Protein AF-A0AA92U0S4-F1 (afdb_monomer_lite)

Sequence (118 aa):
MVEIEGVPYWTDAIGQIPFALNEYRNVFERSKNSEIAAGETIDIGKKFGDESLMNIIFPSPDYSNGYDNAMIVRAVNWAKKRYRLTPTRMPNGQYEMRVGKTSYSPKNMRAYTIKKKK

Organism: NCBI:txid165179

Structure (mmCIF, N/CA/C/O backbone):
data_AF-A0AA92U0S4-F1
#
_entry.id   AF-A0AA92U0S4-F1
#
loop_
_atom_site.group_PDB
_atom_site.id
_atom_site.type_symbol
_atom_site.label_atom_id
_atom_site.label_alt_id
_atom_site.label_comp_id
_atom_site.label_asym_id
_atom_site.label_entity_id
_atom_site.label_seq_id
_atom_site.pdbx_PDB_ins_code
_atom_site.Cartn_x
_atom_site.Cartn_y
_atom_site.Cartn_z
_atom_site.occupancy
_atom_site.B_iso_or_equiv
_atom_site.auth_seq_id
_atom_site.auth_comp_id
_atom_site.auth_asym_id
_atom_site.auth_atom_id
_atom_site.pdbx_PDB_model_num
ATOM 1 N N . MET A 1 1 ? 22.632 -2.879 -6.851 1.00 58.34 1 MET A N 1
ATOM 2 C CA . MET A 1 1 ? 22.203 -2.086 -8.018 1.00 58.34 1 MET A CA 1
ATOM 3 C C . MET A 1 1 ? 22.977 -2.578 -9.218 1.00 58.34 1 MET A C 1
ATOM 5 O O . MET A 1 1 ? 24.102 -3.035 -9.036 1.00 58.34 1 MET A O 1
ATOM 9 N N . VAL A 1 2 ? 22.350 -2.569 -10.387 1.00 46.25 2 VAL A N 1
ATOM 10 C CA . VAL A 1 2 ? 22.988 -2.895 -11.666 1.00 46.25 2 VAL A CA 1
ATOM 11 C C . VAL A 1 2 ? 22.606 -1.782 -12.616 1.00 46.25 2 VAL A C 1
ATOM 13 O O . VAL A 1 2 ? 21.435 -1.427 -12.717 1.00 46.25 2 VAL A O 1
ATOM 16 N N . GLU A 1 3 ? 23.610 -1.230 -13.270 1.00 55.06 3 GLU A N 1
ATOM 17 C CA . GLU A 1 3 ? 23.441 -0.248 -14.322 1.00 55.06 3 GLU A CA 1
ATOM 18 C C . GLU A 1 3 ? 23.213 -0.989 -15.644 1.00 55.06 3 GLU A C 1
ATOM 20 O O . GLU A 1 3 ? 23.972 -1.897 -15.996 1.00 55.06 3 GLU A O 1
ATOM 25 N N . ILE A 1 4 ? 22.147 -0.635 -16.357 1.00 52.19 4 ILE A N 1
ATOM 26 C CA . ILE A 1 4 ? 21.883 -1.108 -17.718 1.00 52.19 4 ILE A CA 1
ATOM 27 C C . ILE A 1 4 ? 21.807 0.137 -18.589 1.00 52.19 4 ILE A C 1
ATOM 29 O O . ILE A 1 4 ? 20.936 0.974 -18.377 1.00 52.19 4 ILE A O 1
ATOM 33 N N . GLU A 1 5 ? 22.731 0.264 -19.544 1.00 57.09 5 GLU A N 1
ATOM 34 C CA . GLU A 1 5 ? 22.777 1.393 -20.488 1.00 57.09 5 GLU A CA 1
ATOM 35 C C . GLU A 1 5 ? 22.793 2.778 -19.803 1.00 57.09 5 GLU A C 1
ATOM 37 O O . GLU A 1 5 ? 22.177 3.723 -20.285 1.00 57.09 5 GLU A O 1
ATOM 42 N N . GLY A 1 6 ? 23.491 2.911 -18.669 1.00 55.47 6 GLY A N 1
ATOM 43 C CA . GLY A 1 6 ? 23.549 4.166 -17.909 1.00 55.47 6 GLY A CA 1
ATOM 44 C C . GLY A 1 6 ? 22.389 4.390 -16.936 1.00 55.47 6 GLY A C 1
ATOM 45 O O . GLY A 1 6 ? 22.397 5.387 -16.220 1.00 55.47 6 GLY A O 1
ATOM 46 N N . VAL A 1 7 ? 21.401 3.487 -16.878 1.00 53.12 7 VAL A N 1
ATOM 47 C CA . VAL A 1 7 ? 20.252 3.596 -15.966 1.00 53.12 7 VAL A CA 1
ATOM 48 C C . VAL A 1 7 ? 20.439 2.655 -14.770 1.00 53.12 7 VAL A C 1
ATOM 50 O O . VAL A 1 7 ? 20.557 1.438 -14.965 1.00 53.12 7 VAL A O 1
ATOM 53 N N . PRO A 1 8 ? 20.448 3.167 -13.526 1.00 51.00 8 PRO A N 1
ATOM 54 C CA . PRO A 1 8 ? 20.539 2.338 -12.333 1.00 51.00 8 PRO A CA 1
ATOM 55 C C . PRO A 1 8 ? 19.208 1.620 -12.076 1.00 51.00 8 PRO A C 1
ATOM 57 O O . PRO A 1 8 ? 18.148 2.234 -11.955 1.00 51.00 8 PRO A O 1
ATOM 60 N N . TYR A 1 9 ? 19.268 0.295 -11.954 1.00 52.03 9 TYR A N 1
ATOM 61 C CA . TYR A 1 9 ? 18.151 -0.539 -11.518 1.00 52.03 9 TYR A CA 1
ATOM 62 C C . TYR A 1 9 ? 18.438 -1.128 -10.144 1.00 52.03 9 TYR A C 1
ATOM 64 O O . TYR A 1 9 ? 19.575 -1.526 -9.822 1.00 52.03 9 TYR A O 1
ATOM 72 N N . TRP A 1 10 ? 17.391 -1.292 -9.331 1.00 56.62 10 TRP A N 1
ATOM 73 C CA . TRP A 1 10 ? 17.549 -2.183 -8.190 1.00 56.62 10 TRP A CA 1
ATOM 74 C C . TRP A 1 10 ? 17.735 -3.601 -8.721 1.00 56.62 10 TRP A C 1
ATOM 76 O O . TRP A 1 10 ? 16.905 -4.151 -9.437 1.00 56.62 10 TRP A O 1
ATOM 86 N N . THR A 1 11 ? 18.819 -4.232 -8.288 1.00 54.12 11 THR A N 1
ATOM 87 C CA . THR A 1 11 ? 19.149 -5.626 -8.608 1.00 54.12 11 THR A CA 1
ATOM 88 C C . THR A 1 11 ? 18.113 -6.632 -8.123 1.00 54.12 11 THR A C 1
ATOM 90 O O . THR A 1 11 ? 18.192 -7.801 -8.486 1.00 54.12 11 THR A O 1
ATOM 93 N N . ASP A 1 12 ? 17.171 -6.204 -7.279 1.00 54.22 12 ASP A N 1
ATOM 94 C CA . ASP A 1 12 ? 16.209 -7.081 -6.642 1.00 54.22 12 ASP A CA 1
ATOM 95 C C . ASP A 1 12 ? 14.825 -6.425 -6.487 1.00 54.22 12 ASP A C 1
ATOM 97 O O . ASP A 1 12 ? 14.595 -5.569 -5.627 1.00 54.22 12 ASP A O 1
ATOM 101 N N . ALA A 1 13 ? 13.863 -6.889 -7.288 1.00 53.41 13 ALA A N 1
ATOM 102 C CA . ALA A 1 13 ? 12.450 -6.545 -7.128 1.00 53.41 13 ALA A CA 1
ATOM 103 C C . ALA A 1 13 ? 11.872 -7.055 -5.788 1.00 53.41 13 ALA A C 1
ATOM 105 O O . ALA A 1 13 ? 10.858 -6.531 -5.312 1.00 53.41 13 ALA A O 1
ATOM 106 N N . ILE A 1 14 ? 12.512 -8.051 -5.153 1.00 56.91 14 ILE A N 1
ATOM 107 C CA . ILE A 1 14 ? 12.123 -8.570 -3.835 1.00 56.91 14 ILE A CA 1
ATOM 108 C C . ILE A 1 1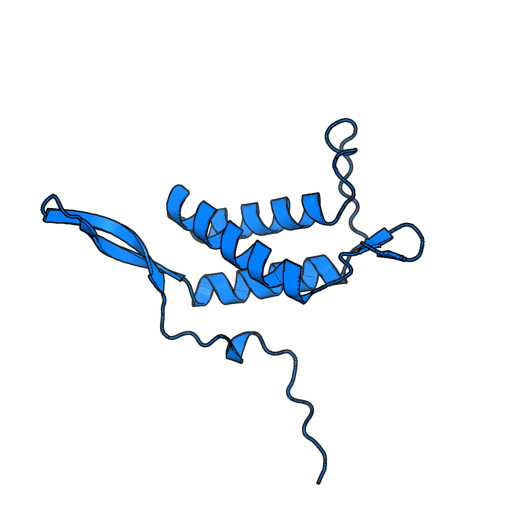4 ? 12.379 -7.522 -2.744 1.00 56.91 14 ILE A C 1
ATOM 110 O O . ILE A 1 14 ? 11.647 -7.531 -1.762 1.00 56.91 14 ILE A O 1
ATOM 114 N N . GLY A 1 15 ? 13.311 -6.577 -2.919 1.00 61.25 15 GLY A N 1
ATOM 115 C CA . GLY A 1 15 ? 13.540 -5.467 -1.982 1.00 61.25 15 GLY A CA 1
ATOM 116 C C . GLY A 1 15 ? 12.585 -4.276 -2.162 1.00 61.25 15 GLY A C 1
ATOM 117 O O . GLY A 1 15 ? 12.152 -3.669 -1.179 1.00 61.25 15 GLY A O 1
ATOM 118 N N . GLN A 1 16 ? 12.193 -3.972 -3.404 1.00 71.19 16 GLN A N 1
ATOM 119 C CA . GLN A 1 16 ? 11.349 -2.812 -3.740 1.00 71.19 16 GLN A CA 1
ATOM 120 C C . GLN A 1 16 ? 9.932 -2.907 -3.169 1.00 71.19 16 GLN A C 1
ATOM 122 O O . GLN A 1 16 ? 9.387 -1.930 -2.654 1.00 71.19 16 GLN A O 1
ATOM 127 N N . ILE A 1 17 ? 9.315 -4.091 -3.251 1.00 78.88 17 ILE A N 1
ATOM 128 C CA . ILE A 1 17 ? 7.938 -4.293 -2.784 1.00 78.88 17 ILE A CA 1
ATOM 129 C C . ILE A 1 17 ? 7.850 -4.137 -1.253 1.00 78.88 17 ILE A C 1
ATOM 131 O O . ILE A 1 17 ? 7.018 -3.352 -0.794 1.00 78.88 17 ILE A O 1
ATOM 135 N N . PRO A 1 18 ? 8.675 -4.814 -0.429 1.00 81.75 18 PRO A N 1
ATOM 136 C CA . PRO A 1 18 ? 8.710 -4.590 1.013 1.00 81.75 18 PRO A CA 1
ATOM 137 C C . PRO A 1 18 ? 8.992 -3.137 1.391 1.00 81.75 18 PRO A C 1
ATOM 139 O O . PRO A 1 18 ? 8.330 -2.636 2.301 1.00 81.75 18 PRO A O 1
ATOM 142 N N . PHE A 1 19 ? 9.904 -2.461 0.680 1.00 83.69 19 PHE A N 1
ATOM 143 C CA . PHE A 1 19 ? 10.185 -1.040 0.884 1.00 83.69 19 PHE A CA 1
ATOM 144 C C . PHE A 1 19 ? 8.930 -0.186 0.670 1.00 83.69 19 PHE A C 1
ATOM 146 O O . PHE A 1 19 ? 8.473 0.473 1.604 1.00 83.69 19 PHE A O 1
ATOM 153 N N . ALA A 1 20 ? 8.299 -0.280 -0.504 1.00 84.00 20 ALA A N 1
ATOM 154 C CA . ALA A 1 20 ? 7.098 0.490 -0.825 1.00 84.00 20 ALA A CA 1
ATOM 155 C C . ALA A 1 20 ? 5.940 0.199 0.148 1.00 84.00 20 ALA A C 1
ATOM 157 O O . ALA A 1 20 ? 5.217 1.102 0.562 1.00 84.00 20 ALA A O 1
ATOM 158 N N . LEU A 1 21 ? 5.764 -1.057 0.576 1.00 89.06 21 LEU A N 1
ATOM 159 C CA . LEU A 1 21 ? 4.741 -1.410 1.567 1.00 89.06 21 LEU A CA 1
ATOM 160 C C . LEU A 1 21 ? 5.050 -0.886 2.974 1.00 89.06 21 LEU A C 1
ATOM 162 O O . LEU A 1 21 ? 4.123 -0.686 3.767 1.00 89.06 21 LEU A O 1
ATOM 166 N N . ASN A 1 22 ? 6.324 -0.748 3.333 1.00 88.62 22 ASN A N 1
ATOM 167 C CA . ASN A 1 22 ? 6.732 -0.142 4.593 1.00 88.62 22 ASN A CA 1
ATOM 168 C C . ASN A 1 22 ? 6.496 1.365 4.568 1.00 88.62 22 ASN A C 1
ATOM 170 O O . ASN A 1 22 ? 5.807 1.878 5.447 1.00 88.62 22 ASN A O 1
ATOM 174 N N . GLU A 1 23 ? 6.970 2.029 3.518 1.00 88.31 23 GLU A N 1
ATOM 175 C CA . GLU A 1 23 ? 6.849 3.475 3.374 1.00 88.31 23 GLU A CA 1
ATOM 176 C C . GLU A 1 23 ? 5.386 3.911 3.300 1.00 88.31 23 GLU A C 1
ATOM 178 O O . GLU A 1 23 ? 4.950 4.756 4.082 1.00 88.31 23 GLU A O 1
ATOM 183 N N . TYR A 1 24 ? 4.571 3.209 2.506 1.00 90.25 24 TYR A N 1
ATOM 184 C CA . TYR A 1 24 ? 3.135 3.467 2.438 1.00 90.25 24 TYR A CA 1
ATOM 185 C C . TYR A 1 24 ? 2.466 3.377 3.812 1.00 90.25 24 TYR A C 1
ATOM 187 O O . TYR A 1 24 ? 1.621 4.204 4.146 1.00 90.25 24 TYR A O 1
ATOM 195 N N . ARG A 1 25 ? 2.825 2.384 4.639 1.00 91.31 25 ARG A N 1
ATOM 196 C CA . ARG A 1 25 ? 2.259 2.260 5.992 1.00 91.31 25 ARG A CA 1
ATOM 197 C C . ARG A 1 25 ? 2.696 3.405 6.894 1.00 91.31 25 ARG A C 1
ATOM 199 O O . ARG A 1 25 ? 1.850 3.921 7.615 1.00 91.31 25 ARG A O 1
ATOM 206 N N . ASN A 1 26 ? 3.966 3.795 6.848 1.00 90.19 26 ASN A N 1
ATOM 207 C CA . ASN A 1 26 ? 4.496 4.883 7.667 1.00 90.19 26 ASN A CA 1
ATOM 208 C C . ASN A 1 26 ? 3.808 6.207 7.325 1.00 90.19 26 ASN A C 1
ATOM 210 O O . ASN A 1 26 ? 3.282 6.884 8.212 1.00 90.19 26 ASN A O 1
ATOM 214 N N . VAL A 1 27 ? 3.732 6.538 6.032 1.00 88.94 27 VAL A N 1
ATOM 215 C CA . VAL A 1 27 ? 3.062 7.760 5.584 1.00 88.94 27 VAL A CA 1
ATOM 216 C C . VAL A 1 27 ? 1.568 7.689 5.868 1.00 88.94 27 VAL A C 1
ATOM 218 O O . VAL A 1 27 ? 0.992 8.681 6.310 1.00 88.94 27 VAL A O 1
ATOM 221 N N . PHE A 1 28 ? 0.917 6.539 5.682 1.00 93.69 28 PHE A N 1
ATOM 222 C CA . PHE A 1 28 ? -0.513 6.413 5.968 1.00 93.69 28 PHE A CA 1
ATOM 223 C C . PHE A 1 28 ? -0.819 6.525 7.467 1.00 93.69 28 PHE A C 1
ATOM 225 O O . PHE A 1 28 ? -1.816 7.137 7.849 1.00 93.69 28 PHE A O 1
ATOM 232 N N . GLU A 1 29 ? 0.056 6.000 8.326 1.00 91.25 29 GLU A N 1
ATOM 233 C CA . GLU A 1 29 ? -0.058 6.142 9.777 1.00 91.25 29 GLU A CA 1
ATOM 234 C C . GLU A 1 29 ? 0.104 7.603 10.203 1.00 91.25 29 GLU A C 1
ATOM 236 O O . GLU A 1 29 ? -0.639 8.056 11.069 1.00 91.25 29 GLU A O 1
ATOM 241 N N . ARG A 1 30 ? 1.011 8.356 9.571 1.00 91.94 30 ARG A N 1
ATOM 242 C CA . ARG A 1 30 ? 1.245 9.778 9.862 1.00 91.94 30 ARG A CA 1
ATOM 243 C C . ARG A 1 30 ? 0.148 10.689 9.307 1.00 91.94 30 ARG A C 1
ATOM 245 O O . ARG A 1 30 ? -0.412 11.498 10.035 1.00 91.94 30 ARG A O 1
ATOM 252 N N . SER A 1 31 ? -0.136 10.571 8.013 1.00 91.00 31 SER A N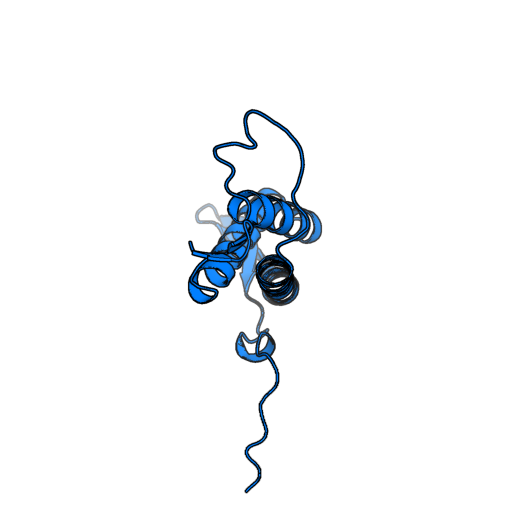 1
ATOM 253 C CA . SER A 1 31 ? -1.034 11.470 7.272 1.00 91.00 31 SER A CA 1
ATOM 254 C C . SER A 1 31 ? -2.510 11.142 7.467 1.00 91.00 31 SER A C 1
ATOM 256 O O . SER A 1 31 ? -3.365 11.978 7.184 1.00 91.00 31 SER A O 1
ATOM 258 N N . LYS A 1 32 ? -2.821 9.902 7.875 1.00 93.56 32 LYS A N 1
ATOM 259 C CA . LYS A 1 32 ? -4.184 9.355 7.907 1.00 93.56 32 LYS A CA 1
ATOM 260 C C . LYS A 1 32 ? -4.910 9.475 6.554 1.00 93.56 32 LYS A C 1
ATOM 262 O O . LYS A 1 32 ? -6.132 9.369 6.495 1.00 93.56 32 LYS A O 1
ATOM 267 N N . ASN A 1 33 ? -4.174 9.638 5.451 1.00 90.62 33 ASN A N 1
ATOM 268 C CA . ASN A 1 33 ? -4.722 9.806 4.110 1.00 90.62 33 ASN A CA 1
ATOM 269 C C . ASN A 1 33 ? -4.035 8.847 3.127 1.00 90.62 33 ASN A C 1
ATOM 271 O O . ASN A 1 33 ? -2.820 8.861 2.947 1.00 90.62 33 ASN A O 1
ATOM 275 N N . SER A 1 34 ? -4.840 7.999 2.489 1.00 88.19 34 SER A N 1
ATOM 276 C CA . SER A 1 34 ? -4.361 6.959 1.576 1.00 88.19 34 SER A CA 1
ATOM 277 C C . SER A 1 34 ? -3.751 7.523 0.289 1.00 88.19 34 SER A C 1
ATOM 279 O O . SER A 1 34 ? -2.814 6.925 -0.234 1.00 88.19 34 SER A O 1
ATOM 281 N N . GLU A 1 35 ? -4.247 8.657 -0.213 1.00 87.75 35 GLU A N 1
ATOM 282 C CA . GLU A 1 35 ? -3.731 9.268 -1.444 1.00 87.75 35 GLU A CA 1
ATOM 283 C C . GLU A 1 35 ? -2.407 9.992 -1.197 1.00 87.75 35 GLU A C 1
ATOM 285 O O . GLU A 1 35 ? -1.486 9.861 -1.999 1.00 87.75 35 GLU A O 1
ATOM 290 N N . ILE A 1 36 ? -2.265 10.659 -0.045 1.00 85.81 36 ILE A N 1
ATOM 291 C CA . ILE A 1 36 ? -0.982 11.244 0.380 1.00 85.81 36 ILE A CA 1
ATOM 292 C C . ILE A 1 36 ? 0.063 10.136 0.556 1.00 85.81 36 ILE A C 1
ATOM 294 O O . ILE A 1 36 ? 1.166 10.234 0.025 1.00 85.81 36 ILE A O 1
ATOM 298 N N . ALA A 1 37 ? -0.308 9.035 1.218 1.00 85.69 37 ALA A N 1
ATOM 299 C CA . ALA A 1 37 ? 0.571 7.878 1.367 1.00 85.69 37 ALA A CA 1
ATOM 300 C C . ALA A 1 37 ? 0.989 7.259 0.030 1.00 85.69 37 ALA A C 1
ATOM 302 O O . ALA A 1 37 ? 2.146 6.867 -0.127 1.00 85.69 37 ALA A O 1
ATOM 303 N N . ALA A 1 38 ? 0.072 7.184 -0.937 1.00 81.56 38 ALA A N 1
ATOM 304 C CA . ALA A 1 38 ? 0.376 6.696 -2.274 1.00 81.56 38 ALA A CA 1
ATOM 305 C C . ALA A 1 38 ? 1.356 7.618 -3.012 1.00 81.56 38 ALA A C 1
ATOM 307 O O . ALA A 1 38 ? 2.357 7.126 -3.530 1.00 81.56 38 ALA A O 1
ATOM 308 N N . GLY A 1 39 ? 1.086 8.927 -3.028 1.00 79.12 39 GLY A N 1
ATOM 309 C CA . GLY A 1 39 ? 1.932 9.922 -3.688 1.00 79.12 39 GLY A CA 1
ATOM 310 C C . GLY A 1 39 ? 3.348 9.944 -3.119 1.00 79.12 39 GLY A C 1
ATOM 311 O O . GLY A 1 39 ? 4.302 9.680 -3.847 1.00 79.12 39 GLY A O 1
ATOM 312 N N . GLU A 1 40 ? 3.483 10.133 -1.802 1.00 83.81 40 GLU A N 1
ATOM 313 C CA . GLU A 1 40 ? 4.797 10.209 -1.148 1.00 83.81 40 GLU A CA 1
ATOM 314 C C . GLU A 1 40 ? 5.612 8.920 -1.327 1.00 83.81 40 GLU A C 1
ATOM 316 O O . GLU A 1 40 ? 6.810 8.979 -1.589 1.00 83.81 40 GLU A O 1
ATOM 321 N N . THR A 1 41 ? 4.977 7.746 -1.251 1.00 82.38 41 THR A N 1
ATOM 322 C CA . THR A 1 41 ? 5.684 6.466 -1.435 1.00 82.38 41 THR A CA 1
ATOM 323 C C . THR A 1 41 ? 6.208 6.299 -2.859 1.00 82.38 41 THR A C 1
ATOM 325 O O . THR A 1 41 ? 7.314 5.791 -3.051 1.00 82.38 41 THR A O 1
ATOM 328 N N . ILE A 1 42 ? 5.423 6.705 -3.862 1.00 77.94 42 ILE A N 1
ATOM 329 C CA . ILE A 1 42 ? 5.850 6.658 -5.265 1.00 77.94 42 ILE A CA 1
ATOM 330 C C . ILE A 1 42 ? 7.018 7.624 -5.481 1.00 77.94 42 ILE A C 1
ATOM 332 O O . ILE A 1 42 ? 8.007 7.244 -6.105 1.00 77.94 42 ILE A O 1
ATOM 336 N N . ASP A 1 43 ? 6.937 8.835 -4.931 1.00 77.56 43 ASP A N 1
ATOM 337 C CA . ASP A 1 43 ? 7.975 9.856 -5.088 1.00 77.56 43 ASP A CA 1
ATOM 338 C C . ASP A 1 43 ? 9.281 9.478 -4.379 1.00 77.56 43 ASP A C 1
ATOM 340 O O . ASP A 1 43 ? 10.365 9.672 -4.929 1.00 77.56 43 ASP A O 1
ATOM 344 N N . ILE A 1 44 ? 9.201 8.894 -3.180 1.00 75.81 44 ILE A N 1
ATOM 345 C CA . ILE A 1 44 ? 10.372 8.386 -2.453 1.00 75.81 44 ILE A CA 1
ATOM 346 C C . ILE A 1 44 ? 10.972 7.182 -3.185 1.00 75.81 44 ILE A C 1
ATOM 348 O O . ILE A 1 44 ? 12.182 7.135 -3.389 1.00 75.81 44 ILE A O 1
ATOM 352 N N . GLY A 1 45 ? 10.146 6.226 -3.617 1.00 66.88 45 GLY A N 1
ATOM 353 C CA . GLY A 1 45 ? 10.620 5.049 -4.348 1.00 66.88 45 GLY A CA 1
ATOM 354 C C . GLY A 1 45 ? 11.336 5.408 -5.653 1.00 66.88 45 GLY A C 1
ATOM 355 O O . GLY A 1 45 ? 12.355 4.803 -5.969 1.00 66.88 45 GLY A O 1
ATOM 356 N N . LYS A 1 46 ? 10.867 6.447 -6.353 1.00 65.69 46 LYS A N 1
ATOM 357 C CA . LYS A 1 46 ? 11.550 7.028 -7.520 1.00 65.69 46 LYS A CA 1
ATOM 358 C C . LYS A 1 46 ? 12.917 7.609 -7.169 1.00 65.69 46 LYS A C 1
ATOM 360 O O . LYS A 1 46 ? 13.903 7.280 -7.816 1.00 65.69 46 LYS A O 1
ATOM 365 N N . LYS A 1 47 ? 12.990 8.417 -6.107 1.00 65.00 47 LYS A N 1
ATOM 366 C CA . LYS A 1 47 ? 14.242 9.045 -5.644 1.00 65.00 47 LYS A CA 1
ATOM 367 C C . LYS A 1 47 ? 15.302 8.043 -5.185 1.00 65.00 47 LYS A C 1
ATOM 369 O O . LYS A 1 47 ? 16.477 8.370 -5.232 1.00 65.00 47 LYS A O 1
ATOM 374 N N . PHE A 1 48 ? 14.895 6.867 -4.712 1.00 60.38 48 PHE A N 1
ATOM 375 C CA . PHE A 1 48 ? 15.807 5.780 -4.349 1.00 60.38 48 PHE A CA 1
ATOM 376 C C . PHE A 1 48 ? 16.196 4.876 -5.537 1.00 60.38 48 PHE A C 1
ATOM 378 O O . PHE A 1 48 ? 17.106 4.059 -5.398 1.00 60.38 48 PHE A O 1
ATOM 385 N N . GLY A 1 49 ? 15.459 4.935 -6.650 1.00 51.78 49 GLY A N 1
ATOM 386 C CA . GLY A 1 49 ? 15.767 4.218 -7.893 1.00 51.78 49 GLY A CA 1
ATOM 387 C C . GLY A 1 49 ? 16.796 4.956 -8.746 1.00 51.78 49 GLY A C 1
ATOM 388 O O . GLY A 1 49 ? 17.704 4.323 -9.269 1.00 51.78 49 GLY A O 1
ATOM 389 N N . ASP A 1 50 ? 16.694 6.286 -8.806 1.00 52.88 50 ASP A N 1
ATOM 390 C CA . ASP A 1 50 ? 17.782 7.153 -9.266 1.00 52.88 50 ASP A CA 1
ATOM 391 C C . ASP A 1 50 ? 18.905 7.160 -8.216 1.00 52.88 50 ASP A C 1
ATOM 393 O O . ASP A 1 50 ? 18.630 7.156 -7.017 1.00 52.88 50 ASP A O 1
ATOM 397 N N . GLU A 1 51 ? 20.174 7.209 -8.626 1.00 49.09 51 GLU A N 1
ATOM 398 C CA . GLU A 1 51 ? 21.350 7.327 -7.742 1.00 49.09 51 GLU A CA 1
ATOM 399 C C . GLU A 1 51 ? 21.406 8.671 -6.967 1.00 49.09 51 GLU A C 1
ATOM 401 O O . GLU A 1 51 ? 22.355 9.454 -7.047 1.00 49.09 51 GLU A O 1
ATOM 406 N N . SER A 1 52 ? 20.398 8.980 -6.151 1.00 48.38 52 SER A N 1
ATOM 407 C CA . SER A 1 52 ? 20.272 10.260 -5.459 1.00 48.38 52 SER A CA 1
ATOM 408 C C . SER A 1 52 ? 20.812 10.237 -4.026 1.00 48.38 52 SER A C 1
ATOM 410 O O . SER A 1 52 ? 20.119 10.581 -3.065 1.00 48.38 52 SER A O 1
ATOM 412 N N . LEU A 1 53 ? 22.109 9.979 -3.896 1.00 42.69 53 LEU A N 1
ATOM 413 C CA . LEU A 1 53 ? 22.913 10.937 -3.130 1.00 42.69 53 LEU A CA 1
ATOM 414 C C . LEU A 1 53 ? 23.321 12.138 -4.015 1.00 42.69 53 LEU A C 1
ATOM 416 O O . LEU A 1 53 ? 23.596 13.206 -3.475 1.00 42.69 53 LEU A O 1
ATOM 420 N N . MET A 1 54 ? 23.257 12.023 -5.354 1.00 40.62 54 MET A N 1
ATOM 421 C CA . MET A 1 54 ? 23.602 13.098 -6.303 1.00 40.62 54 MET A CA 1
ATOM 422 C C . MET A 1 54 ? 22.444 14.070 -6.640 1.00 40.62 54 MET A C 1
ATOM 424 O O . MET A 1 54 ? 22.716 15.249 -6.867 1.00 40.62 54 MET A O 1
ATOM 428 N N . ASN A 1 55 ? 21.156 13.675 -6.563 1.00 40.81 55 ASN A N 1
ATOM 429 C CA . ASN A 1 55 ? 20.023 14.612 -6.788 1.00 40.81 55 ASN A CA 1
ATOM 430 C C . ASN A 1 55 ? 19.689 15.493 -5.570 1.00 40.81 55 ASN A C 1
ATOM 432 O O . ASN A 1 55 ? 18.753 16.292 -5.618 1.00 40.81 55 ASN A O 1
ATOM 436 N N . ILE A 1 56 ? 20.463 15.401 -4.482 1.00 46.25 56 ILE A N 1
ATOM 437 C CA . ILE A 1 56 ? 20.451 16.428 -3.428 1.00 46.25 56 ILE A CA 1
ATOM 438 C C . ILE A 1 56 ? 21.099 17.729 -3.951 1.00 46.25 56 ILE A C 1
ATOM 440 O O . ILE A 1 56 ? 20.776 18.806 -3.455 1.00 46.25 56 ILE A O 1
ATOM 444 N N . ILE A 1 57 ? 21.965 17.651 -4.975 1.00 37.84 57 ILE A N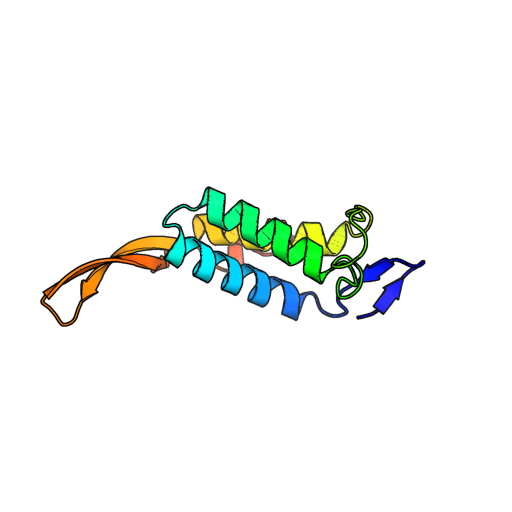 1
ATOM 445 C CA . ILE A 1 57 ? 22.728 18.795 -5.506 1.00 37.84 57 ILE A CA 1
ATOM 446 C C . ILE A 1 57 ? 22.179 19.296 -6.860 1.00 37.84 57 ILE A C 1
ATOM 448 O O . ILE A 1 57 ? 22.235 20.498 -7.113 1.00 37.84 57 ILE A O 1
ATOM 452 N N . PHE A 1 58 ? 21.580 18.439 -7.702 1.00 34.72 58 PHE A N 1
ATOM 453 C CA . PHE A 1 58 ? 21.014 18.841 -9.004 1.00 34.72 58 PHE A CA 1
ATOM 454 C C . PHE A 1 58 ? 19.624 18.219 -9.256 1.00 34.72 58 PHE A C 1
ATOM 456 O O . PHE A 1 58 ? 19.500 16.996 -9.246 1.00 34.72 58 PHE A O 1
ATOM 463 N N . PRO A 1 59 ? 18.558 19.016 -9.481 1.00 36.38 59 PRO A N 1
ATOM 464 C CA . PRO A 1 59 ? 17.207 18.497 -9.646 1.00 36.38 59 PRO A CA 1
ATOM 465 C C . PRO A 1 59 ? 16.888 18.245 -11.127 1.00 36.38 59 PRO A C 1
ATOM 467 O O . PRO A 1 59 ? 16.463 19.153 -11.840 1.00 36.38 59 PRO A O 1
ATOM 470 N N . SER A 1 60 ? 16.999 17.002 -11.585 1.00 36.50 60 SER A N 1
ATOM 471 C CA . SER A 1 60 ? 16.194 16.531 -12.717 1.00 36.50 60 SER A CA 1
ATOM 472 C C . SER A 1 60 ? 15.762 15.088 -12.457 1.00 36.50 60 SER A C 1
ATOM 474 O O . SER A 1 60 ? 16.634 14.231 -12.348 1.00 36.50 60 SER A O 1
ATOM 476 N N . PRO A 1 61 ? 14.456 14.801 -12.314 1.00 43.38 61 PRO A N 1
ATOM 477 C CA . PRO A 1 61 ? 13.976 13.425 -12.218 1.00 43.38 61 PRO A CA 1
ATOM 478 C C . PRO A 1 61 ? 14.303 12.694 -13.522 1.00 43.38 61 PRO A C 1
ATOM 480 O O . PRO A 1 61 ? 13.890 13.173 -14.584 1.00 43.38 61 PRO A O 1
ATOM 483 N N . ASP A 1 62 ? 15.017 11.569 -13.464 1.00 41.12 62 ASP A N 1
ATOM 484 C CA . ASP A 1 62 ? 15.239 10.745 -14.649 1.00 41.12 62 ASP A CA 1
ATOM 485 C C . ASP A 1 62 ? 14.070 9.752 -14.789 1.00 41.12 62 ASP A C 1
ATOM 487 O O . ASP A 1 62 ? 13.732 8.975 -13.895 1.00 41.12 62 ASP A O 1
ATOM 491 N N . TYR A 1 63 ? 13.339 9.849 -15.901 1.00 49.56 63 TYR A N 1
ATOM 492 C CA . TYR A 1 63 ? 12.073 9.131 -16.123 1.00 49.56 63 TYR A CA 1
ATOM 493 C C . TYR A 1 63 ? 12.265 7.769 -16.815 1.00 49.56 63 TYR A C 1
ATOM 495 O O . TYR A 1 63 ? 11.286 7.126 -17.202 1.00 49.56 63 TYR A O 1
ATOM 503 N N . SER A 1 64 ? 13.509 7.325 -16.996 1.00 45.50 64 SER A N 1
ATOM 504 C CA . SER A 1 64 ? 13.885 6.180 -17.836 1.00 45.50 64 SER A CA 1
ATOM 505 C C . SER A 1 64 ? 13.692 4.800 -17.177 1.00 45.50 64 SER A C 1
ATOM 507 O O . SER A 1 64 ? 13.494 3.805 -17.882 1.00 45.50 64 SER A O 1
ATOM 509 N N . ASN A 1 65 ? 13.636 4.698 -15.841 1.00 57.78 65 ASN A N 1
ATOM 510 C CA . ASN A 1 65 ? 13.485 3.410 -15.145 1.00 57.78 65 ASN A CA 1
ATOM 511 C C . ASN A 1 65 ? 12.011 2.940 -15.063 1.00 57.78 65 ASN A C 1
ATOM 513 O O . ASN A 1 65 ? 11.324 3.047 -14.041 1.00 57.78 65 ASN A O 1
ATOM 517 N N . GLY A 1 66 ? 11.483 2.422 -16.175 1.00 59.47 66 GLY A N 1
ATOM 518 C CA . GLY A 1 66 ? 10.085 1.977 -16.275 1.00 59.47 66 GLY A CA 1
ATOM 519 C C . GLY A 1 66 ? 9.721 0.761 -15.407 1.00 59.47 66 GLY A C 1
ATOM 520 O O . GLY A 1 66 ? 8.575 0.644 -14.965 1.00 59.47 66 GLY A O 1
ATOM 521 N N . TYR A 1 67 ? 10.673 -0.140 -15.138 1.00 58.94 67 TYR A N 1
ATOM 522 C CA . TYR A 1 67 ? 10.415 -1.385 -14.404 1.00 58.94 67 TYR A CA 1
ATOM 523 C C . TYR A 1 67 ? 10.246 -1.149 -12.896 1.00 58.94 67 TYR A C 1
ATOM 525 O O . TYR A 1 67 ? 9.246 -1.593 -12.320 1.00 58.94 67 TYR A O 1
ATOM 533 N N . ASP A 1 68 ? 11.150 -0.391 -12.272 1.00 61.41 68 ASP A N 1
ATOM 534 C CA . ASP A 1 68 ? 1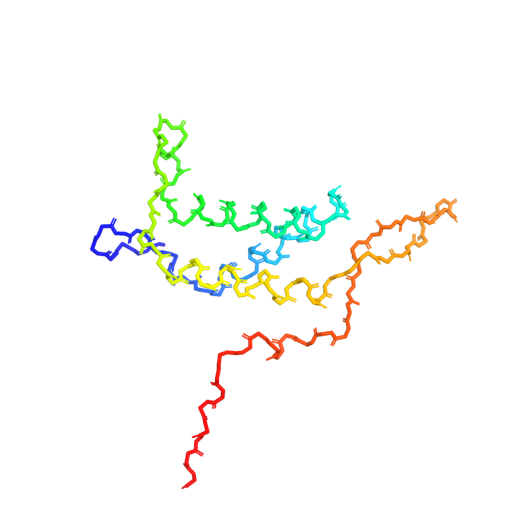1.108 -0.118 -10.828 1.00 61.41 68 ASP A CA 1
ATOM 535 C C . ASP A 1 68 ? 9.872 0.725 -10.482 1.00 61.41 68 ASP A C 1
ATOM 537 O O . ASP A 1 68 ? 9.121 0.420 -9.547 1.00 61.41 68 ASP A O 1
ATOM 541 N N . ASN A 1 69 ? 9.563 1.704 -11.339 1.00 67.25 69 ASN A N 1
ATOM 542 C CA . ASN A 1 69 ? 8.335 2.492 -11.273 1.00 67.25 69 ASN A CA 1
ATOM 543 C C . ASN A 1 69 ? 7.071 1.622 -11.332 1.00 67.25 69 ASN A C 1
ATOM 545 O O . ASN A 1 69 ? 6.146 1.806 -10.533 1.00 67.25 69 ASN A O 1
ATOM 549 N N . ALA A 1 70 ? 7.024 0.642 -12.239 1.00 73.44 70 ALA A N 1
ATOM 550 C CA . ALA A 1 70 ? 5.883 -0.262 -12.351 1.00 73.44 70 ALA A CA 1
ATOM 551 C C . ALA A 1 70 ? 5.715 -1.143 -11.100 1.00 73.44 70 ALA A C 1
ATOM 553 O O . ALA A 1 70 ? 4.582 -1.376 -10.661 1.00 73.44 70 ALA A O 1
ATOM 554 N N . MET A 1 71 ? 6.813 -1.604 -10.491 1.00 76.12 71 MET A N 1
ATOM 555 C CA . MET A 1 71 ? 6.768 -2.421 -9.272 1.00 76.12 71 MET A CA 1
ATOM 556 C C . MET A 1 71 ? 6.338 -1.619 -8.040 1.00 76.12 71 MET A C 1
ATOM 558 O O . MET A 1 71 ? 5.499 -2.099 -7.267 1.00 76.12 71 MET A O 1
ATOM 562 N N . ILE A 1 72 ? 6.813 -0.381 -7.890 1.00 76.94 72 ILE A N 1
ATOM 563 C CA . ILE A 1 72 ? 6.400 0.518 -6.801 1.00 76.94 72 ILE A CA 1
ATOM 564 C C . ILE A 1 72 ? 4.915 0.877 -6.929 1.00 76.94 72 ILE A C 1
ATOM 566 O O . ILE A 1 72 ? 4.149 0.688 -5.979 1.00 76.94 72 ILE A O 1
ATOM 570 N N . VAL A 1 73 ? 4.463 1.306 -8.113 1.00 80.44 73 VAL A N 1
ATOM 571 C CA . VAL A 1 73 ? 3.045 1.640 -8.361 1.00 80.44 73 VAL A CA 1
ATOM 572 C C . VAL A 1 73 ? 2.144 0.434 -8.096 1.00 80.44 73 VAL A C 1
ATOM 574 O O . VAL A 1 73 ? 1.074 0.554 -7.493 1.00 80.44 73 VAL A O 1
ATOM 577 N N . ARG A 1 74 ? 2.581 -0.762 -8.492 1.00 83.31 74 ARG A N 1
ATOM 578 C CA . ARG A 1 74 ? 1.867 -2.007 -8.207 1.00 83.31 74 ARG A CA 1
ATOM 579 C C . ARG A 1 74 ? 1.748 -2.280 -6.709 1.00 83.31 74 ARG A C 1
ATOM 581 O O . ARG A 1 74 ? 0.658 -2.636 -6.246 1.00 83.31 74 ARG A O 1
ATOM 588 N N . ALA A 1 75 ? 2.844 -2.143 -5.965 1.00 85.94 75 ALA A N 1
ATOM 589 C CA . ALA A 1 75 ? 2.851 -2.340 -4.520 1.00 85.94 75 ALA A CA 1
ATOM 590 C C . ALA A 1 75 ? 1.898 -1.353 -3.831 1.00 85.94 75 ALA A C 1
ATOM 592 O O . ALA A 1 75 ? 1.075 -1.769 -3.012 1.00 85.94 75 ALA A O 1
ATOM 593 N N . VAL A 1 76 ? 1.929 -0.082 -4.238 1.00 85.88 76 VAL A N 1
ATOM 594 C CA . VAL A 1 76 ? 1.052 0.982 -3.726 1.00 85.88 76 VAL A CA 1
ATOM 595 C C . VAL A 1 76 ? -0.420 0.707 -4.041 1.00 85.88 76 VAL A C 1
ATOM 597 O O . VAL A 1 76 ? -1.261 0.744 -3.143 1.00 85.88 76 VAL A O 1
ATOM 600 N N . ASN A 1 77 ? -0.755 0.323 -5.274 1.00 88.06 77 ASN A N 1
ATOM 601 C CA . ASN A 1 77 ? -2.133 -0.015 -5.653 1.00 88.06 77 ASN A CA 1
ATOM 602 C C . ASN A 1 77 ? -2.701 -1.192 -4.850 1.00 88.06 77 ASN A C 1
ATOM 604 O O . ASN A 1 77 ? -3.884 -1.211 -4.494 1.00 88.06 77 ASN A O 1
ATOM 608 N N . TRP A 1 78 ? -1.866 -2.184 -4.541 1.00 91.88 78 TRP A N 1
ATOM 609 C CA . TRP A 1 78 ? -2.253 -3.256 -3.631 1.00 91.88 78 TRP A CA 1
ATOM 610 C C . TRP A 1 78 ? -2.396 -2.751 -2.186 1.00 91.88 78 TRP A C 1
ATOM 612 O O . TRP A 1 78 ? -3.363 -3.110 -1.509 1.00 91.88 78 TRP A O 1
ATOM 622 N N . ALA A 1 79 ? -1.484 -1.890 -1.726 1.00 90.12 79 ALA A N 1
ATOM 623 C CA . ALA A 1 79 ? -1.481 -1.321 -0.380 1.00 90.12 79 ALA A CA 1
ATOM 624 C C . ALA A 1 79 ? -2.755 -0.513 -0.085 1.00 90.12 79 ALA A C 1
ATOM 626 O O . ALA A 1 79 ? -3.353 -0.709 0.976 1.00 90.12 79 ALA A O 1
ATOM 627 N N . LYS A 1 80 ? -3.241 0.280 -1.052 1.00 91.31 80 LYS A N 1
ATOM 628 C CA . LYS A 1 80 ? -4.513 1.029 -0.968 1.00 91.31 80 LYS A CA 1
ATOM 629 C C . LYS A 1 80 ? -5.715 0.143 -0.630 1.00 91.31 80 LYS A C 1
ATOM 631 O O . LYS A 1 80 ? -6.628 0.564 0.068 1.00 91.31 80 LYS A O 1
ATOM 636 N N . LYS A 1 81 ? -5.717 -1.106 -1.103 1.00 92.69 81 LYS A N 1
ATOM 637 C CA . LYS A 1 81 ? -6.788 -2.085 -0.834 1.00 92.69 81 LYS A CA 1
ATOM 638 C C . LYS A 1 81 ? -6.524 -2.911 0.429 1.00 92.69 81 LYS A C 1
ATOM 640 O O . LYS A 1 81 ? -7.450 -3.443 1.049 1.00 92.69 81 LYS A O 1
ATOM 645 N N . ARG A 1 82 ? -5.250 -3.058 0.803 1.00 93.00 82 ARG A N 1
ATOM 646 C CA . ARG A 1 82 ? -4.801 -3.856 1.949 1.00 93.00 82 ARG A CA 1
ATOM 647 C C . ARG A 1 82 ? -4.946 -3.131 3.279 1.00 93.00 82 ARG A C 1
ATOM 649 O O . ARG A 1 82 ? -5.221 -3.795 4.284 1.00 93.00 82 ARG A O 1
ATOM 656 N N . TYR A 1 83 ? -4.699 -1.829 3.289 1.00 94.12 83 TYR A N 1
ATOM 657 C CA . TYR A 1 83 ? -4.617 -1.018 4.494 1.00 94.12 83 TYR A CA 1
ATOM 658 C C . TYR A 1 83 ? -5.790 -0.055 4.580 1.00 94.12 83 TYR A C 1
ATOM 660 O O . TYR A 1 83 ? -6.210 0.522 3.584 1.00 94.12 83 TYR A O 1
ATOM 668 N N . ARG A 1 84 ? -6.308 0.126 5.792 1.00 94.44 84 ARG A N 1
ATOM 669 C CA . ARG A 1 84 ? -7.359 1.103 6.097 1.00 94.44 84 ARG A CA 1
ATOM 670 C C . ARG A 1 84 ? -7.167 1.625 7.509 1.00 94.44 84 ARG A C 1
ATOM 672 O O . ARG A 1 84 ? -6.579 0.928 8.331 1.00 94.44 84 ARG A O 1
ATOM 679 N N . LEU A 1 85 ? -7.715 2.792 7.815 1.00 94.00 85 LEU A N 1
ATOM 680 C CA . LEU A 1 85 ? -7.777 3.244 9.198 1.00 94.00 85 LEU A CA 1
ATOM 681 C C . LEU A 1 85 ? -8.815 2.425 9.961 1.00 94.00 85 LEU A C 1
ATOM 683 O O . LEU A 1 85 ? -9.942 2.233 9.500 1.00 94.00 85 LEU A O 1
ATOM 687 N N . THR A 1 86 ? -8.420 1.925 11.122 1.00 92.81 86 THR A N 1
ATOM 688 C CA . THR A 1 86 ? -9.290 1.206 12.047 1.00 92.81 86 THR A CA 1
ATOM 689 C C . THR A 1 86 ? -9.170 1.819 13.435 1.00 92.81 86 THR A C 1
ATOM 691 O O . THR A 1 86 ? -8.054 2.155 13.839 1.00 92.81 86 THR A O 1
ATOM 694 N N . PRO A 1 87 ? -10.282 1.947 14.177 1.00 93.31 87 PRO A N 1
ATOM 695 C CA . PRO A 1 87 ? -10.230 2.361 15.568 1.00 93.31 87 PRO A CA 1
ATOM 696 C C . PRO A 1 87 ? -9.527 1.276 16.389 1.00 93.31 87 PRO A C 1
ATOM 698 O O . PRO A 1 87 ? -9.956 0.122 16.416 1.00 93.31 87 PRO A O 1
ATOM 701 N N . THR A 1 88 ? -8.443 1.654 17.053 1.00 92.38 88 THR A N 1
ATOM 702 C CA . THR A 1 88 ? -7.647 0.786 17.920 1.00 92.38 88 THR A CA 1
ATOM 703 C C . THR A 1 88 ? -7.722 1.327 19.337 1.00 92.38 88 THR A C 1
ATOM 705 O O . THR A 1 88 ? -7.480 2.512 19.567 1.00 92.38 88 THR A O 1
ATO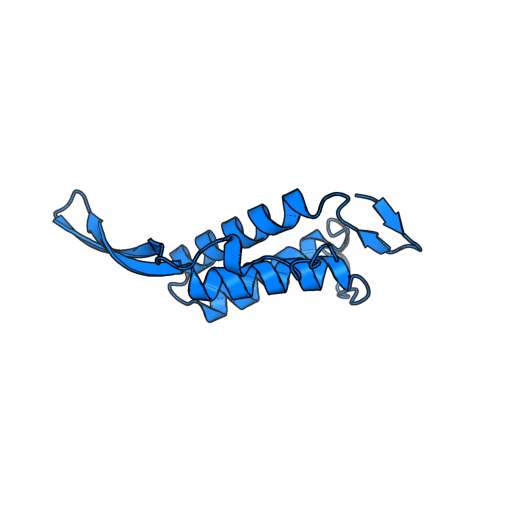M 708 N N . ARG A 1 89 ? -8.068 0.459 20.290 1.00 93.06 89 ARG A N 1
ATOM 709 C CA . ARG A 1 89 ? -8.137 0.825 21.704 1.00 93.06 89 ARG A CA 1
ATOM 710 C C . ARG A 1 89 ? -6.726 0.952 22.273 1.00 93.06 89 ARG A C 1
ATOM 712 O O . ARG A 1 89 ? -5.941 0.008 22.212 1.00 93.06 89 ARG A O 1
ATOM 719 N N . MET A 1 90 ? -6.432 2.115 22.830 1.00 91.75 90 MET A N 1
ATOM 720 C CA . MET A 1 90 ? -5.167 2.440 23.474 1.00 91.75 90 MET A CA 1
ATOM 721 C C . MET A 1 90 ? -5.167 1.986 24.944 1.00 91.75 90 MET A C 1
ATOM 723 O O . MET A 1 90 ? -6.240 1.825 25.536 1.00 91.75 90 MET A O 1
ATOM 727 N N . PRO A 1 91 ? -3.988 1.809 25.575 1.00 91.56 91 PRO A N 1
ATOM 728 C CA . PRO A 1 91 ? -3.894 1.422 26.988 1.00 91.56 91 PRO A CA 1
ATOM 729 C C . PRO A 1 91 ? -4.610 2.384 27.946 1.00 91.56 91 PRO A C 1
ATOM 731 O O . PRO A 1 91 ? -5.121 1.962 28.977 1.00 91.56 91 PRO A O 1
ATOM 734 N N . ASN A 1 92 ? -4.704 3.666 27.579 1.00 91.94 92 ASN A N 1
ATOM 735 C CA . ASN A 1 92 ? -5.423 4.701 28.329 1.00 91.94 92 ASN A CA 1
ATOM 736 C C . ASN A 1 92 ? -6.960 4.642 28.160 1.00 91.94 92 ASN A C 1
ATOM 738 O O . ASN A 1 92 ? -7.668 5.518 28.647 1.00 91.94 92 ASN A O 1
ATOM 742 N N . GLY A 1 93 ? -7.489 3.645 27.442 1.00 91.38 93 GLY A N 1
ATOM 743 C CA . GLY A 1 93 ? -8.920 3.458 27.205 1.00 91.38 93 GLY A CA 1
ATOM 744 C C . GLY A 1 93 ? -9.508 4.279 26.053 1.00 91.38 93 GLY A C 1
ATOM 745 O O . GLY A 1 93 ? -10.647 4.012 25.669 1.00 91.38 93 GLY A O 1
ATOM 746 N N . GLN A 1 94 ? -8.755 5.215 25.470 1.00 93.81 94 GLN A N 1
ATOM 747 C CA . GLN A 1 94 ? -9.187 5.993 24.306 1.00 93.81 94 GLN A CA 1
ATOM 748 C C . GLN A 1 94 ? -9.038 5.191 23.006 1.00 93.81 94 GLN A C 1
ATOM 750 O O . GLN A 1 94 ? -8.328 4.186 22.948 1.00 93.81 94 GLN A O 1
ATOM 755 N N . TYR A 1 95 ? -9.717 5.635 21.949 1.00 92.50 95 TYR A N 1
ATOM 756 C CA . TYR A 1 95 ? -9.579 5.062 20.613 1.00 92.50 95 TYR A CA 1
ATOM 757 C C . TYR A 1 95 ? -8.772 5.992 19.718 1.00 92.50 95 TYR A C 1
ATOM 759 O O . TYR A 1 95 ? -9.068 7.180 19.620 1.00 92.50 95 TYR A O 1
ATOM 767 N N . GLU A 1 96 ? -7.798 5.423 19.015 1.00 93.31 96 GLU A N 1
ATOM 768 C CA . GLU A 1 96 ? -7.048 6.107 17.966 1.00 93.31 96 GLU A CA 1
ATOM 769 C C . GLU A 1 96 ? -7.272 5.423 16.622 1.00 93.31 96 GLU A C 1
ATOM 771 O O . GLU A 1 96 ? -7.322 4.194 16.526 1.00 93.31 96 GLU A O 1
ATOM 776 N N . MET A 1 97 ? -7.351 6.217 15.557 1.00 92.12 97 MET A N 1
ATOM 777 C CA . MET A 1 97 ? -7.369 5.686 14.198 1.00 92.12 97 MET A CA 1
ATOM 778 C C . MET A 1 97 ? -5.952 5.262 13.808 1.00 92.12 97 MET A C 1
ATOM 780 O O . MET A 1 97 ? -5.094 6.109 13.557 1.00 92.12 97 MET A O 1
ATOM 784 N N . ARG A 1 98 ? -5.702 3.954 13.733 1.00 92.19 98 ARG A N 1
ATOM 785 C CA . ARG A 1 98 ? -4.410 3.380 13.318 1.00 92.19 98 ARG A CA 1
ATOM 786 C C . ARG A 1 98 ? -4.552 2.579 12.036 1.00 92.19 98 ARG A C 1
ATOM 788 O O . ARG A 1 98 ? -5.651 2.146 11.684 1.00 92.19 98 ARG A O 1
ATOM 795 N N . VAL A 1 99 ? -3.452 2.376 11.324 1.00 92.25 99 VAL A N 1
ATOM 796 C CA . VAL A 1 99 ? -3.429 1.585 10.096 1.00 92.25 99 VAL A CA 1
ATOM 797 C C . VAL A 1 99 ? -3.667 0.113 10.430 1.00 92.25 99 VAL A C 1
ATOM 799 O O . VAL A 1 99 ? -2.811 -0.603 10.948 1.00 92.25 99 VAL A O 1
ATOM 802 N N . GLY A 1 100 ? -4.865 -0.347 10.092 1.00 90.62 100 GLY A N 1
ATOM 803 C CA . GLY A 1 100 ? -5.286 -1.732 10.154 1.00 90.62 100 GLY A CA 1
ATOM 804 C C . GLY A 1 100 ? -5.164 -2.444 8.810 1.00 90.62 100 GLY A C 1
ATOM 805 O O . GLY A 1 100 ? -4.924 -1.863 7.748 1.00 90.62 100 GLY A O 1
ATOM 806 N N . LYS A 1 101 ? -5.366 -3.758 8.863 1.00 92.00 101 LYS A N 1
ATOM 807 C CA . LYS A 1 101 ? -5.237 -4.691 7.742 1.00 92.00 101 LYS A CA 1
ATOM 808 C C . LYS A 1 101 ? -6.620 -5.227 7.341 1.00 92.00 101 LYS A C 1
ATOM 810 O O . LYS A 1 101 ? -7.335 -5.763 8.176 1.00 92.00 101 LYS A O 1
ATOM 815 N N . THR A 1 102 ? -6.985 -5.136 6.060 1.00 91.50 102 THR A N 1
ATOM 816 C CA . THR A 1 102 ? -8.175 -5.793 5.473 1.00 91.50 102 THR A CA 1
ATOM 817 C C . THR A 1 102 ? -7.935 -7.288 5.189 1.00 91.50 102 THR A C 1
ATOM 819 O O . THR A 1 102 ? -6.855 -7.817 5.459 1.00 91.50 102 THR A O 1
ATOM 822 N N . SER A 1 103 ? -8.914 -7.988 4.613 1.00 90.62 103 SER A N 1
ATOM 823 C CA . SER A 1 103 ? -8.751 -9.357 4.093 1.00 90.62 103 SER A CA 1
ATOM 824 C C . SER A 1 103 ? -8.133 -9.411 2.685 1.00 90.62 103 SER A C 1
ATOM 826 O O . SER A 1 103 ? -7.968 -10.498 2.129 1.00 90.62 103 SER A O 1
ATOM 828 N N . TYR A 1 104 ? -7.770 -8.264 2.090 1.00 88.75 104 TYR A N 1
ATOM 829 C CA . TYR A 1 104 ? -7.243 -8.214 0.726 1.00 88.75 104 TYR A CA 1
ATOM 830 C C . TYR A 1 104 ? -5.915 -8.980 0.620 1.00 88.75 104 TYR A C 1
ATOM 832 O O . TYR A 1 104 ? -4.920 -8.648 1.264 1.00 88.75 104 TYR A O 1
ATOM 840 N N . SER A 1 105 ? -5.910 -10.055 -0.167 1.00 85.50 105 SER A N 1
ATOM 841 C CA . SER A 1 105 ? -4.827 -11.042 -0.161 1.00 85.50 105 SER A CA 1
ATOM 842 C C . SER A 1 105 ? -3.575 -10.554 -0.903 1.00 85.50 105 SER A C 1
ATOM 844 O O . SER A 1 105 ? -3.703 -9.961 -1.977 1.00 85.50 105 SER A O 1
ATOM 846 N N . PRO A 1 106 ? -2.353 -10.897 -0.441 1.00 81.75 106 PRO A N 1
ATOM 847 C CA . PRO A 1 106 ? -1.123 -10.743 -1.229 1.00 81.75 106 PRO A CA 1
ATOM 848 C C . PRO A 1 106 ? -1.173 -11.433 -2.600 1.00 81.75 106 PRO A C 1
ATOM 850 O O . PRO A 1 106 ? -0.502 -11.003 -3.533 1.00 81.75 106 PRO A O 1
ATOM 853 N N . LYS A 1 107 ? -2.023 -12.459 -2.776 1.00 82.25 107 LYS A N 1
ATOM 854 C CA . LYS A 1 107 ? -2.243 -13.113 -4.080 1.00 82.25 107 LYS A CA 1
ATOM 855 C C . LYS A 1 107 ? -2.731 -12.135 -5.156 1.00 82.25 107 LYS A C 1
ATOM 857 O O . LYS A 1 107 ? -2.431 -12.339 -6.328 1.00 82.25 107 LYS A O 1
ATOM 862 N N . ASN A 1 108 ? -3.397 -11.052 -4.756 1.00 82.81 108 ASN A N 1
ATOM 863 C CA . ASN A 1 108 ? -3.876 -10.004 -5.658 1.00 82.81 108 ASN A CA 1
ATOM 864 C C . ASN A 1 108 ? -2.749 -9.100 -6.187 1.00 82.81 108 ASN A C 1
ATOM 866 O O . ASN A 1 108 ? -3.008 -8.220 -7.000 1.00 82.81 108 ASN A O 1
ATOM 870 N N . MET A 1 109 ? -1.509 -9.298 -5.726 1.00 78.25 109 MET A N 1
ATOM 871 C CA . MET A 1 109 ? -0.315 -8.642 -6.255 1.00 78.25 109 MET A CA 1
ATOM 872 C C . MET A 1 109 ? 0.354 -9.466 -7.371 1.00 78.25 109 MET A C 1
ATOM 874 O O . MET A 1 109 ? 1.298 -8.982 -7.971 1.00 78.25 109 MET A O 1
ATOM 878 N N . ARG A 1 110 ? -0.089 -10.693 -7.694 1.00 66.88 110 ARG A N 1
ATOM 879 C CA . ARG A 1 110 ? 0.600 -11.570 -8.670 1.00 66.88 110 ARG A CA 1
ATOM 880 C C . ARG A 1 110 ? 0.550 -11.032 -10.103 1.00 66.88 110 ARG A C 1
ATOM 882 O O . ARG A 1 110 ? -0.482 -10.532 -10.542 1.00 66.88 110 ARG A O 1
ATOM 889 N N . ALA A 1 111 ? 1.659 -11.140 -10.844 1.00 55.62 111 ALA A N 1
ATOM 890 C CA . ALA A 1 111 ? 1.671 -10.956 -12.299 1.00 55.62 111 ALA A CA 1
ATOM 891 C C . ALA A 1 111 ? 1.256 -12.290 -12.894 1.00 55.62 111 ALA A C 1
ATOM 893 O O . ALA A 1 111 ? 1.806 -13.303 -12.487 1.00 55.62 111 ALA A O 1
ATOM 894 N N . TYR A 1 112 ? 0.218 -12.257 -13.728 1.00 47.84 112 TYR A N 1
ATOM 895 C CA . TYR A 1 112 ? -0.330 -13.330 -14.557 1.00 47.84 112 TYR A CA 1
ATOM 896 C C . TYR A 1 112 ? 0.094 -14.760 -14.196 1.00 47.84 112 TYR A C 1
ATOM 898 O O . TYR A 1 112 ? 1.244 -15.164 -14.336 1.00 47.84 112 TYR A O 1
ATOM 906 N N . THR A 1 113 ? -0.882 -15.585 -13.813 1.00 44.34 113 THR A N 1
ATOM 907 C CA . THR A 1 113 ? -0.641 -17.030 -13.751 1.00 44.34 113 THR A CA 1
ATOM 908 C C . THR A 1 113 ? -0.391 -17.511 -15.177 1.00 44.34 113 THR A C 1
ATOM 910 O O . THR A 1 113 ? -1.332 -17.566 -15.969 1.00 44.34 113 THR A O 1
ATOM 913 N N . ILE A 1 114 ? 0.857 -17.846 -15.518 1.00 50.09 114 ILE A N 1
ATOM 914 C CA . ILE A 1 114 ? 1.148 -18.594 -16.741 1.00 50.09 114 ILE A CA 1
ATOM 915 C C . ILE A 1 114 ? 0.404 -19.918 -16.580 1.00 50.09 114 ILE A C 1
ATOM 917 O O . ILE A 1 114 ? 0.787 -20.765 -15.769 1.00 50.09 114 ILE A O 1
ATOM 921 N N . LYS A 1 115 ? -0.719 -20.082 -17.287 1.00 47.44 115 LYS A N 1
ATOM 922 C CA . LYS A 1 115 ? -1.378 -21.383 -17.367 1.00 47.44 115 LYS A CA 1
ATOM 923 C C . LYS A 1 115 ? -0.374 -22.316 -18.035 1.00 47.44 115 LYS A C 1
ATOM 925 O O . LYS A 1 115 ? -0.132 -22.185 -19.232 1.00 47.44 115 LYS A O 1
ATOM 930 N N . LYS A 1 116 ? 0.219 -23.243 -17.274 1.00 48.53 116 LYS A N 1
ATOM 931 C CA . LYS A 1 116 ? 0.897 -24.396 -17.871 1.00 48.53 116 LYS A CA 1
ATOM 932 C C . LYS A 1 116 ? -0.133 -25.076 -18.771 1.00 48.53 116 LYS A C 1
ATOM 934 O O . LYS A 1 116 ? -1.153 -25.551 -18.267 1.00 48.53 116 LYS A O 1
ATOM 939 N N . LYS A 1 117 ? 0.093 -25.056 -20.088 1.00 48.47 117 LYS A N 1
ATOM 940 C CA . LYS A 1 117 ? -0.623 -25.955 -20.993 1.00 48.47 117 LYS A CA 1
ATOM 941 C C . LYS A 1 117 ? -0.294 -27.374 -20.519 1.00 48.47 117 LYS A C 1
ATOM 943 O O . LYS A 1 117 ? 0.879 -27.675 -20.307 1.00 48.47 117 LYS A O 1
ATOM 948 N N . LYS A 1 118 ? -1.340 -28.141 -20.206 1.00 49.03 118 LYS A N 1
ATOM 949 C CA . LYS A 1 118 ? -1.233 -29.579 -19.953 1.00 49.03 118 LYS A CA 1
ATOM 950 C C . LYS A 1 118 ? -0.858 -30.287 -21.244 1.00 49.03 118 LYS A C 1
ATOM 952 O O . LYS A 1 118 ? -1.288 -29.777 -22.304 1.00 49.03 118 LYS A O 1
#

pLDDT: mean 72.62, std 18.92, range [34.72, 94.44]

Foldseek 3Di:
DDDDPNFAADPDLPVLLVQLLVQLQVQCQVVVDL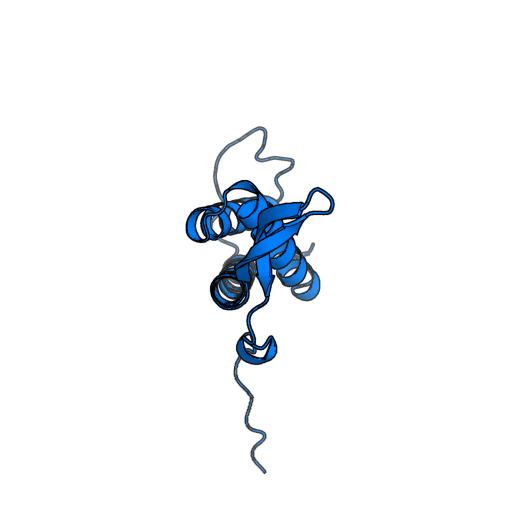VSSLVVSLVVQQCVRPPPVPCVPPDDRDPPPPPSSVSSNLSSVLSSVFWHFDFDQDPVRDTDGHIDGDPRDPVVSDDDDPPPDD

Radius of gyration: 17.28 Å; chains: 1; bounding box: 34×48×49 Å

Secondary structure (DSSP, 8-state):
-EEETTEEE-S-HHHHHHHHHHHHHHHHHHH--HHHHHHHHHHHHHHHHTTTTSTTTS-------HHHHHHHHHHHHHHHHHEEEEEEE-TTS-EEEEEEE-S--GGGG---------